Protein AF-I4LS21-F1 (afdb_monomer_lite)

Sequence (84 aa):
MTWEYADLSKAAKNAGGPEKFVDQLINAGKNAGHKEMLPLTFAALGVGVLGYACIQKLIQCLNKKSTSPEELESVKKRNNRQNQ

Organism: NCBI:txid698955

Radius of gyration: 33.29 Å; chains: 1; bounding box: 68×23×82 Å

Structure (mmCIF, N/CA/C/O backbone):
data_AF-I4LS21-F1
#
_entry.id   AF-I4LS21-F1
#
loop_
_atom_site.group_PDB
_atom_site.id
_atom_site.type_symbol
_atom_site.label_atom_id
_atom_site.label_alt_id
_atom_site.label_comp_id
_atom_site.label_asym_id
_atom_site.label_entity_id
_atom_site.label_seq_id
_atom_site.pdbx_PDB_ins_code
_atom_site.Cartn_x
_atom_site.Cartn_y
_atom_site.Cartn_z
_atom_site.occupancy
_atom_site.B_iso_or_equiv
_atom_site.auth_seq_id
_atom_site.auth_comp_id
_atom_site.auth_asym_id
_atom_site.auth_atom_id
_atom_site.pdbx_PDB_model_num
ATOM 1 N N . MET A 1 1 ? 21.278 -13.130 -12.693 1.00 49.00 1 MET A N 1
ATOM 2 C CA . MET A 1 1 ? 20.698 -11.967 -13.395 1.00 49.00 1 MET A CA 1
ATOM 3 C C . MET A 1 1 ? 21.807 -11.341 -14.212 1.00 49.00 1 MET A C 1
ATOM 5 O O . MET A 1 1 ? 22.646 -10.664 -13.634 1.00 49.00 1 MET A O 1
ATOM 9 N N . THR A 1 2 ? 21.879 -11.633 -15.508 1.00 62.62 2 THR A N 1
ATOM 10 C CA . THR A 1 2 ? 22.769 -10.889 -16.401 1.00 62.62 2 THR A CA 1
ATOM 11 C C . THR A 1 2 ? 21.995 -9.667 -16.873 1.00 62.62 2 THR A C 1
ATOM 13 O O . THR A 1 2 ? 20.872 -9.766 -17.362 1.00 62.62 2 THR A O 1
ATOM 16 N N . TRP A 1 3 ? 22.522 -8.488 -16.561 1.00 70.69 3 TRP A N 1
ATOM 17 C CA . TRP A 1 3 ? 21.913 -7.228 -16.962 1.00 70.69 3 TRP A CA 1
ATOM 18 C C . TRP A 1 3 ? 22.335 -6.968 -18.409 1.00 70.69 3 TRP A C 1
ATOM 20 O O . TRP A 1 3 ? 23.438 -6.489 -18.667 1.00 70.69 3 TRP A O 1
ATOM 30 N N . GLU A 1 4 ? 21.488 -7.357 -19.360 1.00 83.50 4 GLU A N 1
ATOM 31 C CA . GLU A 1 4 ? 21.785 -7.233 -20.788 1.00 83.50 4 GLU A CA 1
ATOM 32 C C . GLU A 1 4 ? 21.630 -5.774 -21.236 1.00 83.50 4 GLU A C 1
ATOM 34 O O . GLU A 1 4 ? 20.553 -5.306 -21.611 1.00 83.50 4 GLU A O 1
ATOM 39 N N . TYR A 1 5 ? 22.739 -5.032 -21.197 1.00 76.00 5 TYR A N 1
ATOM 40 C CA . TYR A 1 5 ? 22.801 -3.624 -21.603 1.00 76.00 5 TYR A CA 1
ATOM 41 C C . TYR A 1 5 ? 22.258 -3.390 -23.024 1.00 76.00 5 TYR A C 1
ATOM 43 O O . TYR A 1 5 ? 21.652 -2.354 -23.300 1.00 76.00 5 TYR A O 1
ATOM 51 N N . ALA A 1 6 ? 22.429 -4.367 -23.920 1.00 80.62 6 ALA A N 1
ATOM 52 C CA . ALA A 1 6 ? 21.916 -4.311 -25.286 1.00 80.62 6 ALA A CA 1
ATOM 53 C C . ALA A 1 6 ? 20.381 -4.231 -25.336 1.00 80.62 6 ALA A C 1
ATOM 55 O O . ALA A 1 6 ? 19.828 -3.464 -26.128 1.00 80.62 6 ALA A O 1
ATOM 56 N N . ASP A 1 7 ? 19.696 -4.971 -24.469 1.00 79.19 7 ASP A N 1
ATOM 57 C CA . ASP A 1 7 ? 18.237 -4.952 -24.397 1.00 79.19 7 ASP A CA 1
ATOM 58 C C . ASP A 1 7 ? 17.730 -3.702 -23.681 1.00 79.19 7 ASP A C 1
ATOM 60 O O . ASP A 1 7 ? 16.731 -3.119 -24.102 1.00 79.19 7 ASP A O 1
ATOM 64 N N . LEU A 1 8 ? 18.469 -3.204 -22.687 1.00 76.69 8 LEU A N 1
ATOM 65 C CA . LEU A 1 8 ? 18.157 -1.935 -22.028 1.00 76.69 8 LEU A CA 1
ATOM 66 C C . LEU A 1 8 ? 18.303 -0.741 -22.979 1.00 76.69 8 LEU A C 1
ATOM 68 O O . LEU A 1 8 ? 17.456 0.148 -22.997 1.00 76.69 8 LEU A O 1
ATOM 72 N N . SER A 1 9 ? 19.347 -0.736 -23.811 1.00 78.12 9 SER A N 1
ATOM 73 C CA . SER A 1 9 ? 19.573 0.299 -24.823 1.00 78.12 9 SER A CA 1
ATOM 74 C C . SER A 1 9 ? 18.484 0.280 -25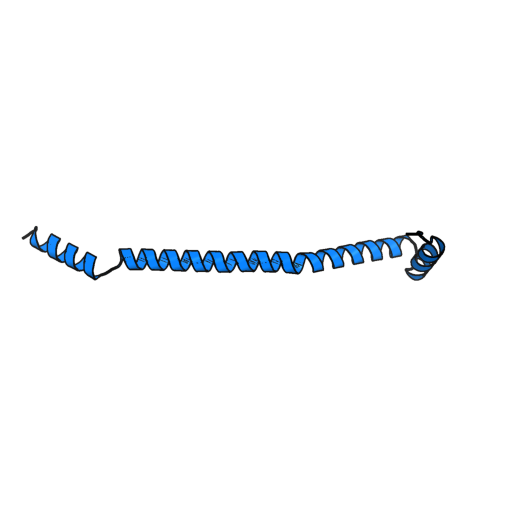.903 1.00 78.12 9 SER A C 1
ATOM 76 O O . SER A 1 9 ? 17.969 1.333 -26.286 1.00 78.12 9 SER A O 1
ATOM 78 N N . LYS A 1 10 ? 18.050 -0.911 -26.343 1.00 82.62 10 LYS A N 1
ATOM 79 C CA . LYS A 1 10 ? 16.907 -1.064 -27.259 1.00 82.62 10 LYS A CA 1
ATOM 80 C C . LYS A 1 10 ? 15.597 -0.599 -26.627 1.00 82.62 10 LYS A C 1
ATOM 82 O O . LYS A 1 10 ? 14.850 0.134 -27.271 1.00 82.62 10 LYS A O 1
ATOM 87 N N . ALA A 1 11 ? 15.330 -0.989 -25.382 1.00 79.25 11 ALA A N 1
ATOM 88 C CA . ALA A 1 11 ? 14.136 -0.578 -24.652 1.00 79.25 11 ALA A CA 1
ATOM 89 C C . ALA A 1 11 ? 14.106 0.942 -24.443 1.00 79.25 11 ALA A C 1
ATOM 91 O O . ALA A 1 11 ? 13.088 1.576 -24.710 1.00 79.25 11 ALA A O 1
ATOM 92 N N . ALA A 1 12 ? 15.245 1.542 -24.086 1.00 77.62 12 ALA A N 1
ATOM 93 C CA . ALA A 1 12 ? 15.384 2.986 -23.962 1.00 77.62 12 ALA A CA 1
ATOM 94 C C . ALA A 1 12 ? 15.159 3.705 -25.295 1.00 77.62 12 ALA A C 1
ATOM 96 O O . ALA A 1 12 ? 14.444 4.703 -25.348 1.00 77.62 12 ALA A O 1
ATOM 97 N N . LYS A 1 13 ? 15.706 3.175 -26.395 1.00 81.00 13 LYS A N 1
ATOM 98 C CA . LYS A 1 13 ? 15.472 3.718 -27.737 1.00 81.00 13 LYS A CA 1
ATOM 99 C C . LYS A 1 13 ? 13.996 3.644 -28.137 1.00 81.00 13 LYS A C 1
ATOM 101 O O . LYS A 1 13 ? 13.469 4.621 -28.660 1.00 81.00 13 LYS A O 1
ATOM 106 N N . ASN A 1 14 ? 13.325 2.527 -27.861 1.00 81.50 14 ASN A N 1
ATOM 107 C CA . ASN A 1 14 ? 11.905 2.342 -28.163 1.00 81.50 14 ASN A CA 1
ATOM 108 C C . ASN A 1 14 ? 10.988 3.224 -27.294 1.00 81.50 14 ASN A C 1
ATOM 110 O O . ASN A 1 14 ? 9.951 3.685 -27.756 1.00 81.50 14 ASN A O 1
ATOM 114 N N . ALA A 1 15 ? 11.391 3.507 -26.054 1.00 76.75 15 ALA A N 1
ATOM 115 C CA . ALA A 1 15 ? 10.685 4.411 -25.147 1.00 76.75 15 ALA A CA 1
ATOM 116 C C . ALA A 1 15 ? 10.869 5.907 -25.486 1.00 76.75 15 ALA A C 1
ATOM 118 O O . ALA A 1 15 ? 10.272 6.755 -24.826 1.00 76.75 15 ALA A O 1
ATOM 119 N N . GLY A 1 16 ? 11.668 6.244 -26.507 1.00 84.88 16 GLY A N 1
ATOM 120 C CA . GLY A 1 16 ? 11.921 7.627 -26.930 1.00 84.88 16 GLY A CA 1
ATOM 121 C C . GLY A 1 16 ? 13.151 8.272 -26.287 1.00 84.88 16 GLY A C 1
ATOM 122 O O . GLY A 1 16 ? 13.292 9.491 -26.320 1.00 84.88 16 GLY A O 1
ATOM 123 N N . GLY A 1 17 ? 14.039 7.467 -25.706 1.00 87.56 17 GLY A N 1
ATOM 124 C CA . GLY A 1 17 ? 15.279 7.900 -25.075 1.00 87.56 17 GLY A CA 1
ATOM 125 C C . GLY A 1 17 ? 15.400 7.431 -23.622 1.00 87.56 17 GLY A C 1
ATOM 126 O O . GLY A 1 17 ? 14.419 7.006 -23.005 1.00 87.56 17 GLY A O 1
ATOM 127 N N . PRO A 1 18 ? 16.611 7.515 -23.048 1.00 82.44 18 PRO A N 1
ATOM 128 C CA . PRO A 1 18 ? 16.887 7.044 -21.692 1.00 82.44 18 PRO A CA 1
ATOM 129 C C . PRO A 1 18 ? 16.056 7.772 -20.628 1.00 82.44 18 PRO A C 1
ATOM 131 O O . PRO A 1 18 ? 15.569 7.130 -19.705 1.00 82.44 18 PRO A O 1
ATOM 134 N N . GLU A 1 19 ? 15.815 9.076 -20.783 1.00 84.19 19 GLU A N 1
ATOM 135 C CA . GLU A 1 19 ? 14.995 9.852 -19.840 1.00 84.19 19 GLU A CA 1
ATOM 136 C C . GLU A 1 19 ? 13.546 9.353 -19.794 1.00 84.19 19 GLU A C 1
ATOM 138 O O . GLU A 1 19 ? 12.997 9.109 -18.722 1.00 84.19 19 GLU A O 1
ATOM 143 N N . LYS A 1 20 ? 12.940 9.108 -20.962 1.00 84.00 20 LYS A N 1
ATOM 144 C CA . LYS A 1 20 ? 11.560 8.613 -21.059 1.00 84.00 20 LYS A CA 1
ATOM 145 C C . LYS A 1 20 ? 11.413 7.180 -20.572 1.00 84.00 20 LYS A C 1
ATOM 147 O O . LYS A 1 20 ? 10.398 6.844 -19.969 1.00 84.00 20 LYS A O 1
ATOM 152 N N . PHE A 1 21 ? 12.428 6.352 -20.785 1.00 84.00 21 PHE A N 1
ATOM 153 C CA . PHE A 1 21 ? 12.465 5.000 -20.243 1.00 84.00 21 PHE A CA 1
ATOM 154 C C . PHE A 1 21 ? 12.508 4.996 -18.713 1.00 84.00 21 PHE A C 1
ATOM 156 O O . PHE A 1 21 ? 11.753 4.264 -18.075 1.00 84.00 21 PHE A O 1
ATOM 163 N N . VAL A 1 22 ? 13.336 5.859 -18.120 1.00 87.06 22 VAL A N 1
ATOM 164 C CA . VAL A 1 22 ? 13.409 6.023 -16.663 1.00 87.06 22 VAL A CA 1
ATOM 165 C C . VAL A 1 22 ? 12.089 6.563 -16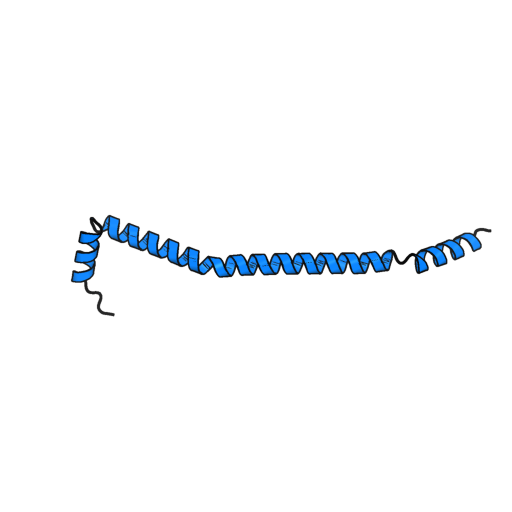.105 1.00 87.06 22 VAL A C 1
ATOM 167 O O . VAL A 1 22 ? 11.578 6.005 -15.136 1.00 87.06 22 VAL A O 1
ATOM 170 N N . ASP A 1 23 ? 11.475 7.560 -16.748 1.00 86.69 23 ASP A N 1
ATOM 171 C CA . ASP A 1 23 ? 10.148 8.064 -16.363 1.00 86.69 23 ASP A CA 1
ATOM 172 C C . ASP A 1 23 ? 9.076 6.963 -16.392 1.00 86.69 23 ASP A C 1
ATOM 174 O O . ASP A 1 23 ? 8.236 6.867 -15.492 1.00 86.69 23 ASP A O 1
ATOM 178 N N . GLN A 1 24 ? 9.092 6.105 -17.417 1.00 86.31 24 GLN A N 1
ATOM 179 C CA . GLN A 1 24 ? 8.173 4.970 -17.520 1.00 86.31 24 GLN A CA 1
ATOM 180 C C . GLN A 1 24 ? 8.397 3.955 -16.397 1.00 86.31 24 GLN A C 1
ATOM 182 O O . GLN A 1 24 ? 7.426 3.493 -15.800 1.00 86.31 24 GLN A O 1
ATOM 187 N N . LEU A 1 25 ? 9.653 3.650 -16.067 1.00 85.69 25 LEU A N 1
ATOM 188 C CA . LEU A 1 25 ? 10.022 2.776 -14.950 1.00 85.69 25 LEU A CA 1
ATOM 189 C C . LEU A 1 25 ? 9.553 3.335 -13.602 1.00 85.69 25 LEU A C 1
ATOM 191 O O . LEU A 1 25 ? 8.950 2.608 -12.812 1.00 85.69 25 LEU A O 1
ATOM 195 N N . ILE A 1 26 ? 9.767 4.628 -13.354 1.00 87.56 26 ILE A N 1
ATOM 196 C CA . ILE A 1 26 ? 9.323 5.303 -12.127 1.00 87.56 26 ILE A CA 1
ATOM 197 C C . ILE A 1 26 ? 7.796 5.263 -12.018 1.00 87.56 26 ILE A C 1
ATOM 199 O O . ILE A 1 26 ? 7.254 4.929 -10.962 1.00 87.56 26 ILE A O 1
ATOM 203 N N . ASN A 1 27 ? 7.085 5.562 -13.106 1.00 86.06 27 ASN A N 1
ATOM 204 C CA . ASN A 1 27 ? 5.625 5.524 -13.123 1.00 86.06 27 ASN A CA 1
ATOM 205 C C . ASN A 1 27 ? 5.075 4.103 -12.960 1.00 86.06 27 ASN A C 1
ATOM 207 O O . ASN A 1 27 ? 4.096 3.909 -12.236 1.00 86.06 27 ASN A O 1
ATOM 211 N N . ALA A 1 28 ? 5.714 3.105 -13.573 1.00 83.81 28 ALA A N 1
ATOM 212 C CA . ALA A 1 28 ? 5.363 1.702 -13.391 1.00 83.81 28 ALA A CA 1
ATOM 213 C C . ALA A 1 28 ? 5.540 1.272 -11.927 1.00 83.81 28 ALA A C 1
ATOM 215 O O . ALA A 1 28 ? 4.625 0.681 -11.353 1.00 83.81 28 ALA A O 1
ATOM 216 N N . GLY A 1 29 ? 6.659 1.648 -11.296 1.00 81.00 29 GLY A N 1
ATOM 217 C CA . GLY A 1 29 ? 6.910 1.404 -9.875 1.00 81.00 29 GLY A CA 1
ATOM 218 C C . GLY A 1 29 ? 5.889 2.089 -8.961 1.00 81.00 29 GLY A C 1
ATOM 219 O O . GLY A 1 29 ? 5.333 1.450 -8.070 1.00 81.00 29 GLY A O 1
ATOM 220 N N . LYS A 1 30 ? 5.560 3.362 -9.220 1.00 83.19 30 LYS A N 1
ATOM 221 C CA . LYS A 1 30 ? 4.511 4.093 -8.484 1.00 83.19 30 LYS A CA 1
ATOM 222 C C . LYS A 1 30 ? 3.151 3.410 -8.581 1.00 83.19 30 LYS A C 1
ATOM 224 O O . LYS A 1 30 ? 2.474 3.256 -7.568 1.00 83.19 30 LYS A O 1
ATOM 229 N N . ASN A 1 31 ? 2.749 2.997 -9.781 1.00 81.06 31 ASN A N 1
ATOM 230 C CA . ASN A 1 31 ? 1.467 2.329 -9.978 1.00 81.06 31 ASN A CA 1
ATOM 231 C C . ASN A 1 31 ? 1.430 0.942 -9.329 1.00 81.06 31 ASN A C 1
ATOM 233 O O . ASN A 1 31 ? 0.393 0.571 -8.782 1.00 81.06 31 ASN A O 1
ATOM 237 N N . ALA A 1 32 ? 2.534 0.191 -9.367 1.00 80.25 32 ALA A N 1
ATOM 238 C CA . ALA A 1 32 ? 2.642 -1.092 -8.679 1.00 80.25 32 ALA A CA 1
ATOM 239 C C . ALA A 1 32 ? 2.492 -0.913 -7.161 1.00 80.25 32 ALA A C 1
ATOM 241 O O . ALA A 1 32 ? 1.581 -1.490 -6.572 1.00 80.25 32 ALA A O 1
ATOM 242 N N . GLY A 1 33 ? 3.273 -0.010 -6.558 1.00 74.31 33 GLY A N 1
ATOM 243 C CA . GLY A 1 33 ? 3.200 0.259 -5.119 1.00 74.31 33 GLY A CA 1
ATOM 244 C C . GLY A 1 33 ? 1.830 0.773 -4.665 1.00 74.31 33 GLY A C 1
ATOM 245 O O . GLY A 1 33 ? 1.328 0.372 -3.618 1.00 74.31 33 GLY A O 1
ATOM 246 N N . HIS A 1 34 ? 1.166 1.603 -5.476 1.00 77.56 34 HIS A N 1
ATOM 247 C CA . HIS A 1 34 ? -0.187 2.071 -5.168 1.00 77.56 34 HIS A CA 1
ATOM 248 C C . HIS A 1 34 ? -1.214 0.926 -5.175 1.00 77.56 34 HIS A C 1
ATOM 250 O O . HIS A 1 34 ? -2.087 0.866 -4.309 1.00 77.56 34 HIS A O 1
ATOM 256 N N . LYS A 1 35 ? -1.090 -0.018 -6.119 1.00 75.62 35 LYS A N 1
ATOM 257 C CA . LYS A 1 35 ? -1.943 -1.215 -6.193 1.00 75.62 35 LYS A CA 1
ATOM 258 C C . LYS A 1 35 ? -1.697 -2.194 -5.053 1.00 75.62 35 LYS A C 1
ATOM 260 O O . LYS A 1 35 ? -2.652 -2.784 -4.560 1.00 75.62 35 LYS A O 1
ATOM 265 N N . GLU A 1 36 ? -0.457 -2.334 -4.606 1.00 77.25 36 GLU A N 1
ATOM 266 C CA . GLU A 1 36 ? -0.121 -3.186 -3.463 1.00 77.25 36 GLU A CA 1
ATOM 267 C C . GLU A 1 36 ? -0.567 -2.582 -2.121 1.00 77.25 36 GLU A C 1
ATOM 269 O O . GLU A 1 36 ? -0.895 -3.319 -1.193 1.00 77.25 36 GLU A O 1
ATOM 274 N N . MET A 1 37 ? -0.665 -1.251 -2.017 1.00 77.19 37 MET A N 1
ATOM 275 C CA . MET A 1 37 ? -1.179 -0.570 -0.818 1.00 77.19 37 MET A CA 1
ATOM 276 C C . MET A 1 37 ? -2.710 -0.536 -0.701 1.00 77.19 37 MET A C 1
ATOM 278 O O . MET A 1 37 ? -3.227 -0.330 0.402 1.00 77.19 37 MET A O 1
ATOM 282 N N . LEU A 1 38 ? -3.446 -0.742 -1.798 1.00 78.19 38 LEU A N 1
ATOM 283 C CA . LEU A 1 38 ? -4.916 -0.756 -1.816 1.00 78.19 38 LEU A CA 1
ATOM 284 C C . LEU A 1 38 ? -5.519 -1.784 -0.829 1.00 78.19 38 LEU A C 1
ATOM 286 O O . LEU A 1 38 ? -6.344 -1.395 -0.001 1.00 78.19 38 LEU A O 1
ATOM 290 N N . PRO A 1 39 ? -5.101 -3.066 -0.816 1.00 79.88 39 PRO A N 1
ATOM 291 C CA . PRO A 1 39 ? -5.608 -4.049 0.145 1.00 79.88 39 PRO A CA 1
ATOM 292 C C . PRO A 1 39 ? -5.398 -3.641 1.609 1.00 79.88 39 PRO A C 1
ATOM 294 O O . PRO A 1 39 ? -6.299 -3.805 2.431 1.00 79.88 39 PRO A O 1
ATOM 297 N N . LEU A 1 40 ? -4.233 -3.072 1.936 1.00 82.12 40 LEU A N 1
ATOM 298 C CA . LEU A 1 40 ? -3.902 -2.661 3.301 1.00 82.12 40 LEU A CA 1
ATOM 299 C C . LEU A 1 40 ? -4.757 -1.474 3.768 1.00 82.12 40 LEU A C 1
ATOM 301 O O . LEU A 1 40 ? -5.226 -1.453 4.906 1.00 82.12 40 LEU A O 1
ATOM 305 N N . THR A 1 41 ? -5.005 -0.506 2.884 1.00 76.06 41 THR A N 1
ATOM 306 C CA . THR A 1 41 ? -5.866 0.646 3.190 1.00 76.06 41 THR A CA 1
ATOM 307 C C . THR A 1 41 ? -7.323 0.226 3.387 1.00 76.06 41 THR A C 1
ATOM 309 O O . THR A 1 41 ? -7.952 0.667 4.350 1.00 76.06 41 THR A O 1
ATOM 312 N N . PHE A 1 42 ? -7.851 -0.688 2.569 1.00 82.81 42 PHE A N 1
ATOM 313 C CA . PHE A 1 42 ? -9.196 -1.236 2.788 1.00 82.81 42 PHE A CA 1
ATOM 314 C C . PHE A 1 42 ? -9.301 -2.072 4.065 1.00 82.81 42 PHE A C 1
ATOM 316 O O . PHE A 1 42 ? -10.299 -1.965 4.779 1.00 82.81 42 PHE A O 1
ATOM 323 N N . ALA A 1 43 ? -8.274 -2.859 4.393 1.00 83.81 43 ALA A N 1
ATOM 324 C CA . ALA A 1 43 ? -8.233 -3.607 5.645 1.00 83.81 43 ALA A CA 1
ATOM 325 C C . ALA A 1 43 ? -8.274 -2.668 6.864 1.00 83.81 43 ALA A C 1
ATOM 327 O O . ALA A 1 43 ? -9.070 -2.882 7.779 1.00 83.81 43 ALA A O 1
ATOM 328 N N . ALA A 1 44 ? -7.485 -1.588 6.851 1.00 82.69 44 ALA A N 1
ATOM 329 C CA . ALA A 1 44 ? -7.480 -0.591 7.922 1.00 82.69 44 ALA A CA 1
ATOM 330 C C . ALA A 1 44 ? -8.852 0.088 8.098 1.00 82.69 44 ALA A C 1
ATOM 332 O O . ALA A 1 44 ? -9.335 0.231 9.223 1.00 82.69 44 ALA A O 1
ATOM 333 N N . LEU A 1 45 ? -9.519 0.445 6.995 1.00 85.06 45 LEU A N 1
ATOM 334 C CA . LEU A 1 45 ? -10.875 1.002 7.037 1.00 85.06 45 LEU A CA 1
ATOM 335 C C . LEU A 1 45 ? -11.898 -0.006 7.585 1.00 85.06 45 LEU A C 1
ATOM 337 O O . LEU A 1 45 ? -12.747 0.363 8.398 1.00 85.06 45 LEU A O 1
ATOM 341 N N . GLY A 1 46 ? -11.794 -1.281 7.199 1.00 83.31 46 GLY A N 1
ATOM 342 C CA . GLY A 1 46 ? -12.671 -2.347 7.687 1.00 83.31 46 GLY A CA 1
ATOM 343 C C . GLY A 1 46 ? -12.595 -2.535 9.205 1.00 83.31 46 GLY A C 1
ATOM 344 O O . GLY A 1 46 ? -13.629 -2.615 9.873 1.00 83.31 46 GLY A O 1
ATOM 345 N N . VAL A 1 47 ? -11.383 -2.524 9.771 1.00 88.62 47 VAL A N 1
ATOM 346 C CA . VAL A 1 47 ? -11.173 -2.610 11.228 1.00 88.62 47 VAL A CA 1
ATOM 347 C C . VAL A 1 47 ? -11.774 -1.400 11.949 1.00 88.62 47 VAL A C 1
ATOM 349 O O . VAL A 1 47 ? -12.407 -1.564 12.993 1.00 88.62 47 VAL A O 1
ATOM 352 N N . GLY A 1 48 ? -11.645 -0.197 11.381 1.00 84.06 48 GLY A N 1
ATOM 353 C CA . GLY A 1 48 ? -12.231 1.019 11.951 1.00 84.06 48 GLY A CA 1
ATOM 354 C C . GLY A 1 48 ? -13.757 0.951 12.077 1.00 84.06 48 GLY A C 1
ATOM 355 O O . GLY A 1 48 ? -14.308 1.269 13.134 1.00 84.06 48 GLY A O 1
ATOM 356 N N . VAL A 1 49 ? -14.447 0.474 11.035 1.00 87.81 49 VAL A N 1
ATOM 357 C CA . VAL A 1 49 ? -15.916 0.328 11.042 1.00 87.81 49 VAL A CA 1
ATOM 358 C C . VAL A 1 49 ? -16.370 -0.721 12.062 1.00 87.81 49 VAL A C 1
ATOM 360 O O . VAL A 1 49 ? -17.308 -0.474 12.824 1.00 87.81 49 VAL A O 1
ATOM 363 N N . LEU A 1 50 ? -15.685 -1.868 12.125 1.00 84.31 50 LEU A N 1
ATOM 364 C CA . LEU A 1 50 ? -15.958 -2.922 13.110 1.00 84.31 50 LEU A CA 1
ATOM 365 C C . LEU A 1 50 ? -15.765 -2.421 14.548 1.00 84.31 50 LEU A C 1
ATOM 367 O O . LEU A 1 50 ? -16.628 -2.642 15.399 1.00 84.31 50 LEU A O 1
ATOM 371 N N . GLY A 1 51 ? -14.675 -1.695 14.810 1.00 88.75 51 GLY A N 1
ATOM 372 C CA . GLY A 1 51 ? -14.410 -1.090 16.115 1.00 88.75 51 GLY A CA 1
ATOM 373 C C . GLY A 1 51 ? -15.506 -0.107 16.530 1.00 88.75 51 GLY A C 1
ATOM 374 O O . GLY A 1 51 ? -16.039 -0.206 17.636 1.00 88.75 51 GLY A O 1
ATOM 375 N N . TYR A 1 52 ? -15.911 0.786 15.623 1.00 90.06 52 TYR A N 1
ATOM 376 C CA . TYR A 1 52 ? -16.987 1.746 15.879 1.00 90.06 52 TYR A CA 1
ATOM 377 C C . TYR A 1 52 ? -18.323 1.059 16.209 1.00 90.06 52 TYR A C 1
ATOM 379 O O . TYR A 1 52 ? -18.992 1.428 17.178 1.00 90.06 52 TYR A O 1
ATOM 387 N N . ALA A 1 53 ? -18.699 0.025 15.450 1.00 87.31 53 ALA A N 1
ATOM 388 C CA . ALA A 1 53 ? -19.930 -0.728 15.683 1.00 87.31 53 ALA A CA 1
ATOM 389 C C . ALA A 1 53 ? -19.929 -1.451 17.043 1.00 87.31 53 ALA A C 1
ATOM 391 O O . ALA A 1 53 ? -20.935 -1.420 17.758 1.00 87.31 53 ALA A O 1
ATOM 392 N N . CYS A 1 54 ? -18.801 -2.052 17.436 1.00 85.31 54 CYS A N 1
ATOM 393 C CA . CYS A 1 54 ? -18.643 -2.681 18.749 1.00 85.31 54 CYS A CA 1
ATOM 394 C C . CYS A 1 54 ? -18.794 -1.668 19.890 1.00 85.31 54 CYS A C 1
ATOM 396 O O . CYS A 1 54 ? -19.533 -1.922 20.843 1.00 85.31 54 CYS A O 1
ATOM 398 N N . ILE A 1 55 ? -18.157 -0.500 19.774 1.00 88.50 55 ILE A N 1
ATOM 399 C CA . ILE A 1 55 ? -18.247 0.567 20.781 1.00 88.50 55 ILE A CA 1
ATOM 400 C C . ILE A 1 55 ? -19.698 1.049 20.922 1.00 88.50 55 ILE A C 1
ATOM 402 O O . ILE A 1 55 ? -20.215 1.132 22.035 1.00 88.50 55 ILE A O 1
ATOM 406 N N . GLN A 1 56 ? -20.398 1.280 19.808 1.00 85.75 56 GLN A N 1
ATOM 407 C CA . GLN A 1 56 ? -21.812 1.672 19.812 1.00 85.75 56 GLN A CA 1
ATOM 408 C C . GLN A 1 56 ? -22.712 0.636 20.502 1.00 85.75 56 GLN A C 1
ATOM 410 O O . GLN A 1 56 ? -23.577 0.992 21.305 1.00 85.75 56 GLN A O 1
ATOM 415 N N . LYS A 1 57 ? -22.505 -0.659 20.236 1.00 86.69 57 LYS A N 1
ATOM 416 C CA . LYS A 1 57 ? -23.273 -1.734 20.885 1.00 86.69 57 LYS A CA 1
ATOM 417 C C . LYS A 1 57 ? -23.008 -1.812 22.386 1.00 86.69 57 LYS A C 1
ATOM 419 O O . LYS A 1 57 ? -23.956 -1.988 23.148 1.00 86.69 57 LYS A O 1
ATOM 424 N N . LEU A 1 58 ? -21.761 -1.632 22.817 1.00 86.06 58 LEU A N 1
ATOM 425 C CA . LEU A 1 58 ? -21.411 -1.581 24.238 1.00 86.06 58 LEU A CA 1
ATOM 426 C C . LEU A 1 58 ? -22.077 -0.394 24.937 1.00 86.06 58 LEU A C 1
ATOM 428 O O . LEU A 1 58 ? -22.683 -0.580 25.991 1.00 86.06 58 LEU A O 1
ATOM 432 N N . ILE A 1 59 ? -22.038 0.793 24.324 1.00 87.38 59 ILE A N 1
ATOM 433 C CA . ILE A 1 59 ? -22.708 1.990 24.848 1.00 87.38 59 ILE A CA 1
ATOM 434 C C . ILE A 1 59 ? -24.216 1.746 24.966 1.00 87.38 59 ILE A C 1
ATOM 436 O O . ILE A 1 59 ? -24.792 2.020 26.014 1.00 87.38 59 ILE A O 1
ATOM 440 N N . GLN A 1 60 ? -24.865 1.174 23.946 1.00 82.56 60 GLN A N 1
ATOM 441 C CA . GLN A 1 60 ? -26.297 0.853 24.002 1.00 82.56 60 GLN A CA 1
ATOM 442 C C . GLN A 1 60 ? -26.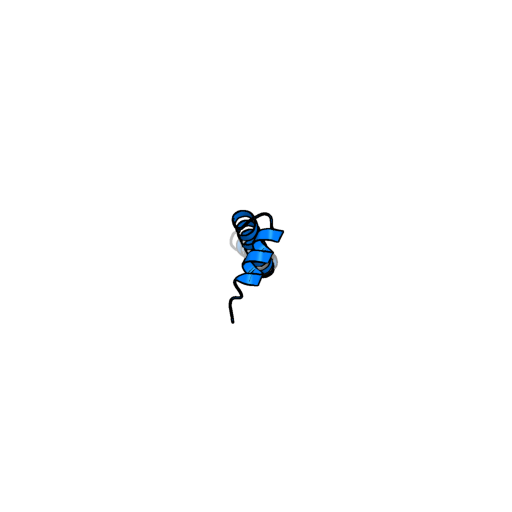634 -0.173 25.092 1.00 82.56 60 GLN A C 1
ATOM 444 O O . GLN A 1 60 ? -27.637 -0.013 25.786 1.00 82.56 60 GLN A O 1
ATOM 449 N N . CYS A 1 61 ? -25.815 -1.210 25.276 1.00 77.81 61 CYS A N 1
ATOM 450 C CA . CYS A 1 61 ? -26.012 -2.195 26.342 1.00 77.81 61 CYS A CA 1
ATOM 451 C C . CYS A 1 61 ? -25.850 -1.581 27.737 1.00 77.81 61 CYS A C 1
ATOM 453 O O . CYS A 1 61 ? -26.673 -1.848 28.612 1.00 77.81 61 CYS A O 1
ATOM 455 N N . LEU A 1 62 ? -24.833 -0.738 27.943 1.00 76.38 62 LEU A N 1
ATOM 456 C CA . LEU A 1 62 ? -24.649 -0.024 29.209 1.00 76.38 62 LEU A CA 1
ATOM 457 C C . LEU A 1 62 ? -25.811 0.936 29.477 1.00 76.38 62 LEU A C 1
ATOM 459 O O . LEU A 1 62 ? -26.344 0.943 30.583 1.00 76.38 62 LEU A O 1
ATOM 463 N N . ASN A 1 63 ? -26.254 1.675 28.459 1.00 73.25 63 ASN A N 1
ATOM 464 C CA . ASN A 1 63 ? -27.330 2.651 28.600 1.00 73.25 63 ASN A CA 1
ATOM 465 C C . ASN A 1 63 ? -28.695 1.975 28.856 1.00 73.25 63 ASN A C 1
ATOM 467 O O . ASN A 1 63 ? -29.457 2.408 29.714 1.00 73.25 63 ASN A O 1
ATOM 471 N N . LYS A 1 64 ? -28.979 0.826 28.217 1.00 66.38 64 LYS A N 1
ATOM 472 C CA . LYS A 1 64 ? -30.152 -0.008 28.560 1.00 66.38 64 LYS A CA 1
ATOM 473 C C . LYS A 1 64 ? -30.101 -0.531 29.997 1.00 66.38 64 LYS A C 1
ATOM 475 O O . LYS A 1 64 ? -31.151 -0.705 30.605 1.00 66.38 64 LYS A O 1
ATOM 480 N N . LYS A 1 65 ? -28.908 -0.788 30.544 1.00 58.38 65 LYS A N 1
ATOM 481 C CA . LYS A 1 65 ? -28.743 -1.280 31.919 1.00 58.38 65 LYS A CA 1
ATOM 482 C C . LYS A 1 65 ? -28.932 -0.172 32.961 1.00 58.38 65 LYS A C 1
ATOM 484 O O . LYS A 1 65 ? -29.463 -0.450 34.029 1.00 58.38 65 LYS A O 1
ATOM 489 N N . SER A 1 66 ? -28.565 1.073 32.646 1.00 53.84 66 SER A N 1
ATOM 490 C CA . SER A 1 66 ? -28.857 2.248 33.485 1.00 53.84 66 SER A CA 1
ATOM 491 C C . SER A 1 66 ? -30.298 2.752 33.359 1.00 53.84 66 SER A C 1
ATOM 493 O O . SER A 1 66 ? -30.815 3.361 34.290 1.00 53.84 66 SER A O 1
ATOM 495 N N . THR A 1 67 ? -30.961 2.484 32.232 1.00 48.69 67 THR A N 1
ATOM 496 C CA . THR A 1 67 ? -32.372 2.816 31.973 1.00 48.69 67 THR A CA 1
ATOM 497 C C . THR A 1 67 ? -33.251 1.564 32.029 1.00 48.69 67 THR A C 1
ATOM 499 O O . THR A 1 67 ? -34.179 1.430 31.240 1.00 48.69 67 THR A O 1
ATOM 502 N N . SER A 1 68 ? -32.978 0.611 32.928 1.00 51.59 68 SER A N 1
ATOM 503 C CA . SER A 1 68 ? -33.992 -0.400 33.248 1.00 51.59 68 SER A CA 1
ATOM 504 C C . SER A 1 68 ? -35.103 0.302 34.044 1.00 51.59 68 SER A C 1
ATOM 506 O O . SER A 1 68 ? -34.855 0.714 35.183 1.00 51.59 68 SER A O 1
ATOM 508 N N . PRO A 1 69 ? -36.305 0.509 33.470 1.00 54.06 69 PRO A N 1
ATOM 509 C CA . PRO A 1 69 ? -37.382 1.248 34.131 1.00 54.06 69 PRO A CA 1
ATOM 510 C C . PRO A 1 69 ? -37.861 0.544 35.409 1.00 54.06 69 PRO A C 1
ATOM 512 O O . PRO A 1 69 ? -38.384 1.190 36.308 1.00 54.06 69 PRO A O 1
ATOM 515 N N . GLU A 1 70 ? -37.614 -0.759 35.539 1.00 56.56 70 GLU A N 1
ATOM 516 C CA . GLU A 1 70 ? -38.048 -1.589 36.666 1.00 56.56 70 GLU A CA 1
ATOM 517 C C . GLU A 1 70 ? -37.319 -1.245 37.985 1.00 56.56 70 GLU A C 1
ATOM 519 O O . GLU A 1 70 ? -37.923 -1.168 39.061 1.00 56.56 70 GLU A O 1
ATOM 524 N N . GLU A 1 71 ? -36.024 -0.931 37.902 1.00 55.75 71 GLU A N 1
ATOM 525 C CA . GLU A 1 71 ? -35.202 -0.526 39.051 1.00 55.75 71 GLU A CA 1
ATOM 526 C C . GLU A 1 71 ? -35.471 0.941 39.431 1.00 55.75 71 GLU A C 1
ATOM 528 O O . GLU A 1 71 ? -35.580 1.285 40.606 1.00 55.75 71 GLU A O 1
ATOM 533 N N . LEU A 1 72 ? -35.665 1.823 38.445 1.00 57.19 72 LEU A N 1
ATOM 534 C CA . LEU A 1 72 ? -35.959 3.239 38.694 1.00 57.19 72 LEU A CA 1
ATOM 535 C C . LEU A 1 72 ? -37.372 3.457 39.249 1.00 57.19 72 LEU A C 1
ATOM 537 O O . LEU A 1 72 ? -37.562 4.303 40.125 1.00 57.19 72 LEU A O 1
ATOM 541 N N . GLU A 1 73 ? -38.365 2.686 38.800 1.00 59.56 73 GLU A N 1
ATOM 542 C CA . GLU A 1 73 ? -39.729 2.766 39.328 1.00 59.56 73 GLU A CA 1
ATOM 543 C C . GLU A 1 73 ? -39.841 2.205 40.746 1.00 59.56 73 GLU A C 1
ATOM 545 O O . GLU A 1 73 ? -40.542 2.785 41.582 1.00 59.56 73 GLU A O 1
ATOM 550 N N . SER A 1 74 ? -39.132 1.117 41.057 1.00 62.28 74 SER A N 1
ATOM 551 C CA . SER A 1 74 ? -39.104 0.561 42.414 1.00 62.28 74 SER A CA 1
ATOM 552 C C . SER A 1 74 ? -38.356 1.476 43.391 1.00 62.28 74 SER A C 1
ATOM 554 O O . SER A 1 74 ? -38.840 1.698 44.505 1.00 62.28 74 SER A O 1
ATOM 556 N N . VAL A 1 75 ? -37.254 2.103 42.965 1.00 65.25 75 VAL A N 1
ATOM 557 C CA . VAL A 1 75 ? -36.535 3.121 43.750 1.00 65.25 75 VAL A CA 1
ATOM 558 C C . VAL A 1 75 ? -37.385 4.382 43.936 1.00 65.25 75 VAL A C 1
ATOM 560 O O . VAL A 1 75 ? -37.495 4.878 45.058 1.00 65.25 75 VAL A O 1
ATOM 563 N N . LYS A 1 76 ? -38.077 4.868 42.896 1.00 69.81 76 LYS A N 1
ATOM 564 C CA . LYS A 1 76 ? -38.962 6.042 42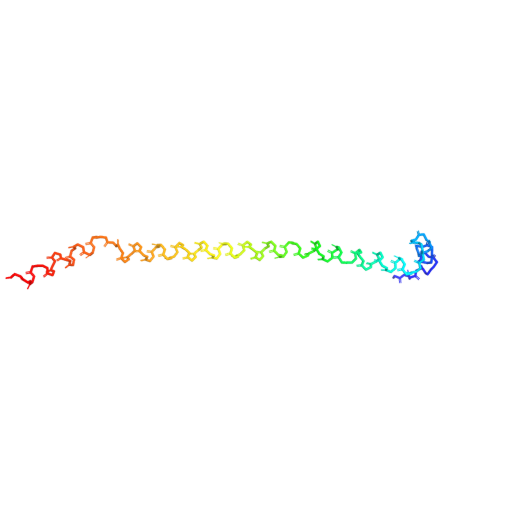.998 1.00 69.81 76 LYS A CA 1
ATOM 565 C C . LYS A 1 76 ? -40.178 5.785 43.894 1.00 69.81 76 LYS A C 1
ATOM 567 O O . LYS A 1 76 ? -40.512 6.635 44.719 1.00 69.81 76 LYS A O 1
ATOM 572 N N . LYS A 1 77 ? -40.796 4.598 43.815 1.00 65.19 77 LYS A N 1
ATOM 573 C CA . LYS A 1 77 ? -41.889 4.176 44.717 1.00 65.19 77 LYS A CA 1
ATOM 574 C C . LYS A 1 77 ? -41.430 3.979 46.163 1.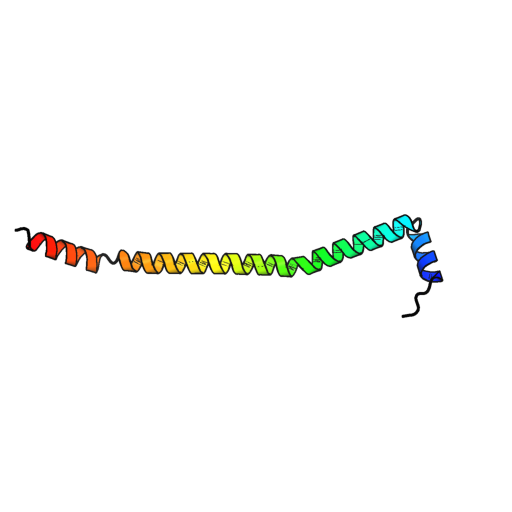00 65.19 77 LYS A C 1
ATOM 576 O O . LYS A 1 77 ? -42.220 4.193 47.080 1.00 65.19 77 LYS A O 1
ATOM 581 N N . ARG A 1 78 ? -40.185 3.549 46.391 1.00 62.75 78 ARG A N 1
ATOM 582 C CA . ARG A 1 78 ? -39.613 3.411 47.740 1.00 62.75 78 ARG A CA 1
ATOM 583 C C . ARG A 1 78 ? -39.295 4.782 48.347 1.00 62.75 78 ARG A C 1
ATOM 585 O O . ARG A 1 78 ? -39.641 5.007 49.499 1.00 62.75 78 ARG A O 1
ATOM 592 N N . ASN A 1 79 ? -38.749 5.711 47.562 1.00 67.19 79 ASN A N 1
ATOM 593 C CA . ASN A 1 79 ? -38.430 7.064 48.026 1.00 67.19 79 ASN A CA 1
ATOM 594 C C . ASN A 1 79 ? -39.698 7.893 48.325 1.00 67.19 79 ASN A C 1
ATOM 596 O O . ASN A 1 79 ? -39.781 8.556 49.351 1.00 67.19 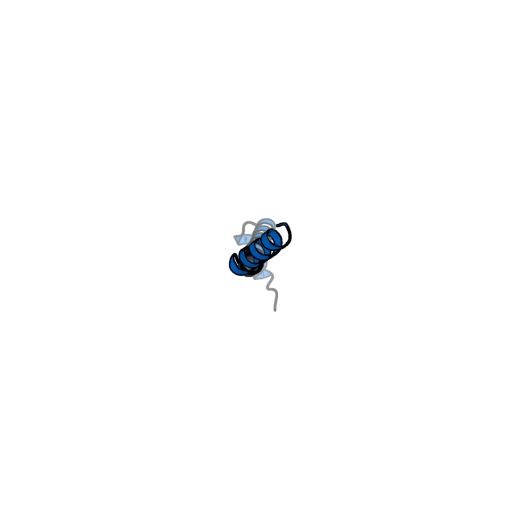79 ASN A O 1
ATOM 600 N N . ASN A 1 80 ? -40.744 7.773 47.497 1.00 68.69 80 ASN A N 1
ATOM 601 C CA . ASN A 1 80 ? -42.030 8.446 47.735 1.00 68.69 80 ASN A CA 1
ATOM 602 C C . ASN A 1 80 ? -42.782 7.923 48.977 1.00 68.69 80 ASN A C 1
ATOM 604 O O . ASN A 1 80 ? -43.610 8.634 49.528 1.00 68.69 80 ASN A O 1
ATOM 608 N N . ARG A 1 81 ? -42.501 6.689 49.422 1.00 56.47 81 ARG A N 1
ATOM 609 C CA . ARG A 1 81 ? -43.058 6.112 50.659 1.00 56.47 81 ARG A CA 1
ATOM 610 C C . ARG A 1 81 ? -42.297 6.491 51.928 1.00 56.47 81 ARG A C 1
ATOM 612 O O . ARG A 1 81 ? -42.853 6.324 53.000 1.00 56.47 81 ARG A O 1
ATOM 619 N N . GLN A 1 82 ? -41.048 6.945 51.826 1.00 57.97 82 GLN A N 1
ATOM 620 C CA . GLN A 1 82 ? -40.294 7.439 52.985 1.00 57.97 82 GLN A CA 1
ATOM 621 C C . GLN A 1 82 ? -40.514 8.931 53.263 1.00 57.97 82 GLN A C 1
ATOM 623 O O . GLN A 1 82 ? -40.071 9.419 54.295 1.00 57.97 82 GLN A O 1
ATOM 628 N N . ASN A 1 83 ? -41.176 9.645 52.348 1.00 52.41 83 ASN A N 1
ATOM 629 C CA . ASN A 1 83 ? -41.437 11.083 52.443 1.00 52.41 83 ASN A CA 1
ATOM 630 C C . ASN A 1 83 ? -42.924 11.410 52.720 1.00 52.41 83 ASN A C 1
ATOM 632 O O . ASN A 1 83 ? -43.334 12.559 52.560 1.00 52.41 83 ASN A O 1
ATOM 636 N N . GLN A 1 84 ? -43.721 10.394 53.079 1.00 45.03 84 GLN A N 1
ATOM 637 C CA . GLN A 1 84 ? -45.038 10.503 53.723 1.00 45.03 84 GLN A CA 1
ATOM 638 C C . GLN A 1 84 ? -44.906 10.058 55.176 1.00 45.03 84 GLN A C 1
ATOM 640 O O . GLN A 1 84 ? -45.631 10.632 56.014 1.00 45.03 84 GLN A O 1
#

pLDDT: mean 75.74, std 11.73, range [45.03, 90.06]

Foldseek 3Di:
DPPPVVVVQVQQVVLVHPVSSVVVVVVVVVVVVVVVCVVVVVVVVVVVVVVVVVVVVVVVVVVCVVPPVVVVVVVVVVVVVVVD

Secondary structure (DSSP, 8-state):
----HHHHHHHHHHTTSHHHHHHHHHHHHHHHHHHHHHHHHHHHHHHHHHHHHHHHHHHHHHHHHHT-HHHHHHHHHHHHHH--